Protein AF-A0A673FKN4-F1 (afdb_monomer_lite)

InterPro domains:
  IPR002159 CD36 family [PF01130] (8-141)
  IPR002159 CD36 family [PR01609] (1-2)
  IPR002159 CD36 family [PR01609] (37-61)
  IPR002159 CD36 family [PR01609] (84-105)
  IPR002159 CD36 family [PTHR11923] (8-135)
  IPR005428 CD36/scavenger receptor class B member 1 [PR01610] (16-38)
  IPR005428 CD36/scavenger receptor class B member 1 [PR01610] (61-79)
  IPR005428 CD36/scavenger receptor class B member 1 [PR01610] (113-127)

Secondary structure (DSSP, 8-state):
--SS--EEEE--GGGG--TTT-GGGGGG---TTTTTTTT--S-EE-HHHHSS-EEEESGGGTT--HHHHHTSTT----HHHH--EEEE-TTT--EEEEEEEEEEEEEE---TT-TTTTT--S-EEEEEEEEEEEEE--HHHHHTT--TT--PPPSSPPEEEEE-S-SS----

Foldseek 3Di:
DVPADWDKDWDDLCPFAFCVVPVVCVVQCPDCQQCVNRHWTFWGFCCVVPVARKIKGFALSQSTDVLLNVQDPQRDDDCVVGIWMFTAHVPQRDTQKIKDKMWIWGWAACDPVDVVRVPHHGIHIGTAKMKIWIDGAPCVVVVVVDDPDDDDDGPDGTDIDIGGSDPDDDDD

Structure (mmCIF, N/CA/C/O backbone):
data_AF-A0A673FKN4-F1
#
_entry.id   AF-A0A673FKN4-F1
#
loop_
_atom_site.group_PDB
_atom_site.id
_atom_site.type_symbol
_atom_site.label_atom_id
_atom_site.label_alt_id
_atom_site.label_comp_id
_atom_site.label_asym_id
_atom_site.label_entity_id
_atom_site.label_seq_id
_atom_site.pdbx_PDB_ins_code
_atom_site.Cartn_x
_atom_site.Cartn_y
_atom_site.Cartn_z
_atom_site.occupancy
_atom_site.B_iso_or_equiv
_atom_site.auth_seq_id
_atom_site.auth_comp_id
_atom_site.auth_asym_id
_atom_site.auth_atom_id
_atom_site.pdbx_PDB_model_num
ATOM 1 N N . CYS A 1 1 ? 13.053 10.231 -19.136 1.00 48.84 1 CYS A N 1
ATOM 2 C CA . CYS A 1 1 ? 13.210 9.291 -20.262 1.00 48.84 1 CYS A CA 1
ATOM 3 C C . CYS A 1 1 ? 13.260 10.015 -21.609 1.00 48.84 1 CYS A C 1
ATOM 5 O O . CYS A 1 1 ? 12.544 9.628 -22.514 1.00 48.84 1 CYS A O 1
ATOM 7 N N . ASN A 1 2 ? 14.111 11.034 -21.780 1.00 45.84 2 ASN A N 1
ATOM 8 C CA . ASN A 1 2 ? 14.198 11.746 -23.071 1.00 45.84 2 ASN A CA 1
ATOM 9 C C . ASN A 1 2 ? 15.403 11.301 -23.917 1.00 45.84 2 ASN A C 1
ATOM 11 O O . ASN A 1 2 ? 15.677 11.895 -24.950 1.00 45.84 2 ASN A O 1
ATOM 15 N N . THR A 1 3 ? 16.134 10.269 -23.480 1.00 53.03 3 THR A N 1
ATOM 16 C CA . THR A 1 3 ? 17.386 9.833 -24.128 1.00 53.03 3 THR A CA 1
ATOM 17 C C . THR A 1 3 ? 17.446 8.319 -24.386 1.00 53.03 3 THR A C 1
ATOM 19 O O . THR A 1 3 ? 18.269 7.890 -25.183 1.00 53.03 3 THR A O 1
ATOM 22 N N . TYR A 1 4 ? 16.566 7.507 -23.776 1.00 56.41 4 TYR A N 1
ATOM 23 C CA . TYR A 1 4 ? 16.514 6.043 -23.943 1.00 56.41 4 TYR A CA 1
ATOM 24 C C . TYR A 1 4 ? 15.060 5.546 -23.914 1.00 56.41 4 TYR A C 1
ATOM 26 O O . TYR A 1 4 ? 14.260 6.057 -23.125 1.00 56.41 4 TYR A O 1
ATOM 34 N N . MET A 1 5 ? 14.731 4.567 -24.763 1.00 67.62 5 MET A N 1
ATOM 35 C CA . MET A 1 5 ? 13.417 3.915 -24.824 1.00 67.62 5 MET A CA 1
ATOM 36 C C . MET A 1 5 ? 13.254 2.995 -23.606 1.00 67.62 5 MET A C 1
ATOM 38 O O . MET A 1 5 ? 14.069 2.101 -23.404 1.00 67.62 5 MET A O 1
ATOM 42 N N . CYS A 1 6 ? 12.260 3.270 -22.759 1.00 75.81 6 CYS A N 1
ATOM 43 C CA . CYS A 1 6 ? 11.984 2.528 -21.524 1.00 75.81 6 CYS A CA 1
ATOM 44 C C . CYS A 1 6 ? 10.473 2.354 -21.375 1.00 75.81 6 CYS A C 1
ATOM 46 O O . CYS A 1 6 ? 9.733 3.295 -21.682 1.00 75.81 6 CYS A O 1
ATOM 48 N N . ASP A 1 7 ? 10.045 1.221 -20.828 1.00 88.94 7 ASP A N 1
ATOM 49 C CA . ASP A 1 7 ? 8.646 0.960 -20.501 1.00 88.94 7 ASP A CA 1
ATOM 50 C C . ASP A 1 7 ? 8.367 1.371 -19.055 1.00 88.94 7 ASP A C 1
ATOM 52 O O . ASP A 1 7 ? 9.087 0.990 -18.128 1.00 88.94 7 ASP A O 1
ATOM 56 N N . LYS A 1 8 ? 7.327 2.187 -18.858 1.00 91.62 8 LYS A N 1
ATOM 57 C CA . LYS A 1 8 ? 6.918 2.667 -17.537 1.00 91.62 8 LYS A CA 1
ATOM 58 C C . LYS A 1 8 ? 5.764 1.829 -17.008 1.00 91.62 8 LYS A C 1
ATOM 60 O O . LYS A 1 8 ? 4.659 1.872 -17.544 1.00 91.62 8 LYS A O 1
ATOM 65 N N . TYR A 1 9 ? 6.010 1.133 -15.909 1.00 94.19 9 TYR A N 1
ATOM 66 C CA . TYR A 1 9 ? 5.021 0.333 -15.202 1.00 94.19 9 TYR A CA 1
ATOM 67 C C . TYR A 1 9 ? 4.568 1.051 -13.941 1.00 94.19 9 TYR A C 1
ATOM 69 O O . TYR A 1 9 ? 5.380 1.643 -13.234 1.00 94.19 9 TYR A O 1
ATOM 77 N N . HIS A 1 10 ? 3.277 0.963 -13.646 1.00 94.62 10 HIS A N 1
ATOM 78 C CA . HIS A 1 10 ? 2.685 1.442 -12.403 1.00 94.62 10 HIS A CA 1
ATOM 79 C C . HIS A 1 10 ? 2.092 0.268 -11.628 1.00 94.62 10 HIS A C 1
ATOM 81 O O . HIS A 1 10 ? 1.706 -0.741 -12.222 1.00 94.62 10 HIS A O 1
ATOM 87 N N . THR A 1 11 ? 1.989 0.399 -10.306 1.00 93.12 11 THR A N 1
ATOM 88 C CA . THR A 1 11 ? 1.235 -0.579 -9.512 1.00 93.12 11 THR A CA 1
ATOM 89 C C . THR A 1 11 ? -0.226 -0.598 -9.951 1.00 93.12 11 THR A C 1
ATOM 91 O O . THR A 1 11 ? -0.857 0.448 -10.092 1.00 93.12 11 THR A O 1
ATOM 94 N N . CYS A 1 12 ? -0.760 -1.803 -10.154 1.00 93.69 12 CYS A N 1
ATOM 95 C CA . CYS A 1 12 ? -2.159 -2.004 -10.503 1.00 93.69 12 CYS A CA 1
ATOM 96 C C . CYS A 1 12 ? -3.072 -1.552 -9.346 1.00 93.69 12 CYS A C 1
ATOM 98 O O . CYS A 1 12 ? -2.828 -1.969 -8.211 1.00 93.69 12 CYS A O 1
ATOM 100 N N . PRO A 1 13 ? -4.145 -0.778 -9.600 1.00 92.12 13 PRO A N 1
ATOM 101 C CA . PRO A 1 13 ? -5.115 -0.411 -8.563 1.00 92.12 13 PRO A CA 1
ATOM 102 C C . PRO A 1 13 ? -5.740 -1.626 -7.857 1.00 92.12 13 PRO A C 1
ATOM 104 O O . PRO A 1 13 ? -6.025 -1.566 -6.666 1.00 92.12 13 PRO A O 1
ATOM 107 N N . LEU A 1 14 ? -5.868 -2.761 -8.558 1.00 95.38 14 LEU A N 1
ATOM 108 C CA . LEU A 1 14 ? -6.424 -4.006 -8.010 1.00 95.38 14 LEU A CA 1
ATOM 109 C C . LEU A 1 14 ? -5.492 -4.729 -7.026 1.00 95.38 14 LEU A C 1
ATOM 111 O O . LEU A 1 14 ? -5.927 -5.647 -6.330 1.00 95.38 14 LEU A O 1
ATOM 115 N N . ALA A 1 15 ? -4.219 -4.328 -6.941 1.00 95.69 15 ALA A N 1
ATOM 116 C CA . ALA A 1 15 ? -3.237 -4.985 -6.080 1.00 95.69 15 ALA A CA 1
ATOM 117 C C . ALA A 1 15 ? -3.598 -4.899 -4.588 1.00 95.69 15 ALA A C 1
ATOM 119 O O . ALA A 1 15 ? -3.249 -5.795 -3.831 1.00 95.69 15 ALA A O 1
ATOM 120 N N . LEU A 1 16 ? -4.299 -3.837 -4.177 1.00 95.56 16 LEU A N 1
ATOM 121 C CA . LEU A 1 16 ? -4.788 -3.642 -2.807 1.00 95.56 16 LEU A CA 1
ATOM 122 C C . LEU A 1 16 ? -6.321 -3.545 -2.749 1.00 95.56 16 LEU A C 1
ATOM 124 O O . LEU A 1 16 ? -6.866 -3.081 -1.752 1.00 95.56 16 LEU A O 1
ATOM 128 N N . ALA A 1 17 ? -7.023 -3.929 -3.818 1.00 96.75 17 ALA A N 1
ATOM 129 C CA . ALA A 1 17 ? -8.480 -3.898 -3.843 1.00 96.75 17 ALA A CA 1
ATOM 130 C C . ALA A 1 17 ? -9.078 -4.907 -2.851 1.00 96.75 17 ALA A C 1
ATOM 132 O O . ALA A 1 17 ? -8.437 -5.898 -2.489 1.00 96.75 17 ALA A O 1
ATOM 133 N N . SER A 1 18 ? -10.312 -4.664 -2.416 1.00 96.31 18 SER A N 1
ATOM 134 C CA . SER A 1 18 ? -11.017 -5.599 -1.540 1.00 96.31 18 SER A CA 1
ATOM 135 C C . SER A 1 18 ? -11.314 -6.918 -2.274 1.00 96.31 18 SER A C 1
ATOM 137 O O . SER A 1 18 ? -11.427 -6.922 -3.503 1.00 96.31 18 SER A O 1
ATOM 139 N N . PRO A 1 19 ? -11.503 -8.039 -1.558 1.00 96.12 19 PRO A N 1
ATOM 140 C CA . PRO A 1 19 ? -11.936 -9.308 -2.152 1.00 96.12 19 PRO A CA 1
ATOM 141 C C . PRO A 1 19 ? -13.230 -9.242 -2.975 1.00 96.12 19 PRO A C 1
ATOM 143 O O . PRO A 1 19 ? -13.452 -10.082 -3.843 1.00 96.12 19 PRO A O 1
ATOM 146 N N . VAL A 1 20 ? -14.083 -8.243 -2.727 1.00 95.06 20 VAL A N 1
ATOM 147 C CA . VAL A 1 20 ? -15.300 -8.006 -3.520 1.00 95.06 20 VAL A CA 1
ATOM 148 C C . VAL A 1 20 ? -14.960 -7.537 -4.936 1.00 95.06 20 VAL A C 1
ATOM 150 O O . VAL A 1 20 ? -15.611 -7.945 -5.895 1.00 95.06 20 VAL A O 1
ATOM 153 N N . GLU A 1 21 ? -13.944 -6.687 -5.072 1.00 95.50 21 GLU A N 1
ATOM 154 C CA . GLU A 1 21 ? -13.489 -6.149 -6.358 1.00 95.50 21 GLU A CA 1
ATOM 155 C C . GLU A 1 21 ? -12.463 -7.064 -7.036 1.00 95.50 21 GLU A C 1
ATOM 157 O O . GLU A 1 21 ? -12.472 -7.215 -8.257 1.00 95.50 21 GLU A O 1
ATOM 162 N N . ASN A 1 22 ? -11.587 -7.688 -6.246 1.00 96.94 22 ASN A N 1
ATOM 163 C CA . ASN A 1 22 ? -10.575 -8.629 -6.702 1.00 96.94 22 ASN A CA 1
ATOM 164 C C . ASN A 1 22 ? -10.582 -9.899 -5.825 1.00 96.94 22 ASN A C 1
ATOM 166 O O . ASN A 1 22 ? -9.908 -9.920 -4.791 1.00 96.94 22 ASN A O 1
ATOM 170 N N . PRO A 1 23 ? -11.294 -10.970 -6.231 1.00 96.88 23 PRO A N 1
ATOM 171 C CA . PRO A 1 23 ? -11.416 -12.208 -5.454 1.00 96.88 23 PRO A CA 1
ATOM 172 C C . PRO A 1 23 ? -10.086 -12.878 -5.086 1.00 96.88 23 PRO A C 1
ATOM 174 O O . PRO A 1 23 ? -10.006 -13.549 -4.055 1.00 96.88 23 PRO A O 1
ATOM 177 N N . ASP A 1 24 ? -9.026 -12.659 -5.871 1.00 96.94 24 ASP A N 1
ATOM 178 C CA . ASP A 1 24 ? -7.691 -13.198 -5.584 1.00 96.94 24 ASP A CA 1
ATOM 179 C C . ASP A 1 24 ? -7.113 -12.645 -4.269 1.00 96.94 24 ASP A C 1
ATOM 181 O O . ASP A 1 24 ? -6.274 -13.286 -3.634 1.00 96.94 24 ASP A O 1
ATOM 185 N N . ASN A 1 25 ? -7.607 -11.492 -3.803 1.00 96.31 25 ASN A N 1
ATOM 186 C CA . ASN A 1 25 ? -7.164 -10.865 -2.561 1.00 96.31 25 ASN A CA 1
ATOM 187 C C . ASN A 1 25 ? -7.824 -11.445 -1.299 1.00 96.31 25 ASN A C 1
ATOM 189 O O . ASN A 1 25 ? -7.533 -10.977 -0.197 1.00 96.31 25 ASN A O 1
ATOM 193 N N . GLN A 1 26 ? -8.680 -12.470 -1.409 1.00 94.75 26 GLN A N 1
ATOM 194 C CA . GLN A 1 26 ? -9.377 -13.074 -0.263 1.00 94.75 26 GLN A CA 1
ATOM 195 C C . GLN A 1 26 ? -8.423 -13.498 0.864 1.00 94.75 26 GLN A C 1
ATOM 197 O O . GLN A 1 26 ? -8.751 -13.361 2.041 1.00 94.75 26 GLN A O 1
ATOM 202 N N . CYS A 1 27 ? -7.231 -13.986 0.517 1.00 92.69 27 CYS A N 1
ATOM 203 C CA . CYS A 1 27 ? -6.227 -14.434 1.481 1.00 92.69 27 CYS A CA 1
ATOM 204 C C . CYS A 1 27 ? -5.549 -13.291 2.258 1.00 92.69 27 CYS A C 1
ATOM 206 O O . CYS A 1 27 ? -4.951 -13.550 3.301 1.00 92.69 27 CYS A O 1
ATOM 208 N N . TYR A 1 28 ? -5.652 -12.046 1.783 1.00 92.25 28 TYR A N 1
ATOM 209 C CA . TYR A 1 28 ? -5.113 -10.864 2.460 1.00 92.25 28 TYR A CA 1
ATOM 210 C C . TYR A 1 28 ? -6.108 -10.228 3.439 1.00 92.25 28 TYR A C 1
ATOM 212 O O . TYR A 1 28 ? -5.718 -9.353 4.211 1.00 92.25 28 TYR A O 1
ATOM 220 N N . CYS A 1 29 ? -7.370 -10.673 3.455 1.00 92.00 29 CYS A N 1
ATOM 221 C CA . CYS A 1 29 ? -8.320 -10.263 4.482 1.00 92.00 29 CYS A CA 1
ATOM 222 C C . CYS A 1 29 ? -8.128 -11.088 5.761 1.00 92.00 29 CYS A C 1
ATOM 224 O O . CYS A 1 29 ? -8.679 -12.178 5.915 1.00 92.00 29 CYS A O 1
ATOM 226 N N . THR A 1 30 ? -7.332 -10.558 6.682 1.00 89.94 30 THR A N 1
ATOM 227 C CA . THR A 1 30 ? -6.990 -11.196 7.962 1.00 89.94 30 THR A CA 1
ATOM 228 C C . THR A 1 30 ? -7.956 -10.840 9.090 1.00 89.94 30 THR A C 1
ATOM 230 O O . THR A 1 30 ? -8.200 -11.668 9.964 1.00 89.94 30 THR A O 1
ATOM 233 N N . ASP A 1 31 ? -8.522 -9.631 9.062 1.00 86.44 31 ASP A N 1
ATOM 234 C CA . ASP A 1 31 ? -9.444 -9.123 10.077 1.00 86.44 31 ASP A CA 1
ATOM 235 C C . ASP A 1 31 ? -10.727 -8.571 9.421 1.00 86.44 31 ASP A C 1
ATOM 237 O O . ASP A 1 31 ? -10.758 -7.434 8.924 1.00 86.44 31 ASP A O 1
ATOM 241 N N . PRO A 1 32 ? -11.809 -9.370 9.405 1.00 84.31 32 PRO A N 1
ATOM 242 C CA . PRO A 1 32 ? -13.104 -8.950 8.883 1.00 84.31 32 PRO A CA 1
ATOM 243 C C . PRO A 1 32 ? -13.772 -7.852 9.717 1.00 84.31 32 PRO A C 1
ATOM 245 O O . PRO A 1 32 ? -14.619 -7.140 9.193 1.00 84.31 32 PRO A O 1
ATOM 248 N N . VAL A 1 33 ? -13.439 -7.683 10.997 1.00 82.69 33 VAL A N 1
ATOM 249 C CA . VAL A 1 33 ? -14.030 -6.612 11.815 1.00 82.69 33 VAL A CA 1
ATOM 250 C C . VAL A 1 33 ? -13.443 -5.272 11.385 1.00 82.69 33 VAL A C 1
ATOM 252 O O . VAL A 1 33 ? -14.186 -4.328 11.115 1.00 82.69 33 VAL A O 1
ATOM 255 N N . LEU A 1 34 ? -12.120 -5.220 11.228 1.00 80.50 34 LEU A N 1
ATOM 256 C CA . LEU A 1 34 ? -11.399 -4.043 10.751 1.00 80.50 34 LEU A CA 1
ATOM 257 C C . LEU A 1 34 ? -11.834 -3.624 9.343 1.00 80.50 34 LEU A C 1
ATOM 259 O O . LEU A 1 34 ? -12.111 -2.457 9.083 1.00 80.50 34 LEU A O 1
ATOM 263 N N . THR A 1 35 ? -11.871 -4.585 8.424 1.00 85.50 35 THR A N 1
ATOM 264 C CA . THR A 1 35 ? -12.087 -4.332 6.990 1.00 85.50 35 THR A CA 1
ATOM 265 C C . THR A 1 35 ? -13.561 -4.383 6.586 1.00 85.50 35 THR A C 1
ATOM 267 O O . THR A 1 35 ? -13.873 -4.547 5.407 1.00 85.50 35 THR A O 1
ATOM 270 N N . ARG A 1 36 ? -14.484 -4.276 7.554 1.00 88.19 36 ARG A N 1
ATOM 271 C CA . ARG A 1 36 ? -15.944 -4.291 7.340 1.00 88.19 36 ARG A CA 1
ATOM 272 C C . ARG A 1 36 ? -16.399 -5.476 6.492 1.00 88.19 36 ARG A C 1
ATOM 274 O O . ARG A 1 36 ? -17.014 -5.326 5.440 1.00 88.19 36 ARG A O 1
ATOM 281 N N . ASN A 1 37 ? -16.075 -6.665 6.971 1.00 91.69 37 ASN A N 1
ATOM 282 C CA . ASN A 1 37 ? -16.283 -7.943 6.312 1.00 91.69 37 ASN A CA 1
ATOM 283 C C . ASN A 1 37 ? -15.538 -8.039 4.970 1.00 91.69 37 ASN A C 1
ATOM 285 O O . ASN A 1 37 ? -16.117 -8.447 3.966 1.00 91.69 37 ASN A O 1
ATOM 289 N N . CYS A 1 38 ? -14.260 -7.640 4.958 1.00 91.88 38 CYS A N 1
ATOM 290 C CA . CYS A 1 38 ? -13.401 -7.662 3.773 1.00 91.88 38 CYS A CA 1
ATOM 291 C C . CYS A 1 38 ? -13.918 -6.793 2.613 1.00 91.88 38 CYS A C 1
ATOM 293 O O . CYS A 1 38 ? -13.769 -7.155 1.448 1.00 91.88 38 CYS A O 1
ATOM 295 N N . THR A 1 39 ? -14.550 -5.658 2.912 1.00 94.12 39 THR A N 1
ATOM 296 C CA . THR A 1 39 ? -15.056 -4.721 1.895 1.00 94.12 39 THR A CA 1
ATOM 297 C C . THR A 1 39 ? -14.189 -3.473 1.752 1.00 94.12 39 THR A C 1
ATOM 299 O O . THR A 1 39 ? -14.157 -2.887 0.672 1.00 94.12 39 THR A O 1
ATOM 302 N N . THR A 1 40 ? -13.433 -3.098 2.788 1.00 93.81 40 THR A N 1
ATOM 303 C CA . THR A 1 40 ? -12.475 -1.985 2.734 1.00 93.81 40 THR A CA 1
ATOM 304 C C . THR A 1 40 ? -11.261 -2.346 1.865 1.00 93.81 40 THR A C 1
ATOM 306 O O . THR A 1 40 ? -10.553 -3.317 2.132 1.00 93.81 40 THR A O 1
ATOM 309 N N . ALA A 1 41 ? -11.005 -1.541 0.837 1.00 95.56 41 ALA A N 1
ATOM 310 C CA . ALA A 1 41 ? -9.878 -1.615 -0.087 1.00 95.56 41 ALA A CA 1
ATOM 311 C C . ALA A 1 41 ? -8.757 -0.628 0.288 1.00 95.56 41 ALA A C 1
ATOM 313 O O . ALA A 1 41 ? -8.973 0.366 0.986 1.00 95.56 41 ALA A O 1
ATOM 314 N N . GLY A 1 42 ? -7.556 -0.872 -0.235 1.00 95.25 42 GLY A N 1
ATOM 315 C CA . GLY A 1 42 ? -6.378 -0.008 -0.110 1.00 95.25 42 GLY A CA 1
ATOM 316 C C . GLY A 1 42 ? -5.512 -0.273 1.118 1.00 95.25 42 GLY A C 1
ATOM 317 O O . GLY A 1 42 ? -4.593 0.506 1.379 1.00 95.25 42 GLY A O 1
ATOM 318 N N . LEU A 1 43 ? -5.782 -1.352 1.855 1.00 94.88 43 LEU A N 1
ATOM 319 C CA . LEU A 1 43 ? -5.035 -1.754 3.042 1.00 94.88 43 LEU A CA 1
ATOM 320 C C . LEU A 1 43 ? -4.451 -3.153 2.881 1.00 94.88 43 LEU A C 1
ATOM 322 O O . LEU A 1 43 ? -5.086 -4.049 2.334 1.00 94.88 43 LEU A O 1
ATOM 326 N N . LEU A 1 44 ? -3.256 -3.337 3.427 1.00 94.44 44 LEU A N 1
ATOM 327 C CA . LEU A 1 44 ? -2.633 -4.638 3.619 1.00 94.44 44 LEU A CA 1
ATOM 328 C C . LEU A 1 44 ? -2.221 -4.780 5.082 1.00 94.44 44 LEU A C 1
ATOM 330 O O . LEU A 1 44 ? -1.420 -3.987 5.581 1.00 94.44 44 LEU A O 1
ATOM 334 N N . ASP A 1 45 ? -2.746 -5.796 5.757 1.00 92.50 45 ASP A N 1
ATOM 335 C CA . ASP A 1 45 ? -2.421 -6.067 7.153 1.00 92.50 45 ASP A CA 1
ATOM 336 C C . ASP A 1 45 ? -1.088 -6.817 7.293 1.00 92.50 45 ASP A C 1
ATOM 338 O O . ASP A 1 45 ? -0.901 -7.905 6.748 1.00 92.50 45 ASP A O 1
ATOM 342 N N . LEU A 1 46 ? -0.149 -6.230 8.042 1.00 91.19 46 LEU A N 1
ATOM 343 C CA . LEU A 1 46 ? 1.150 -6.828 8.359 1.00 91.19 46 LEU A CA 1
ATOM 344 C C . LEU A 1 46 ? 1.257 -7.300 9.812 1.00 91.19 46 LEU A C 1
ATOM 346 O O . LEU A 1 46 ? 2.363 -7.617 10.268 1.00 91.19 46 LEU A O 1
ATOM 350 N N . THR A 1 47 ? 0.146 -7.385 10.542 1.00 87.75 47 T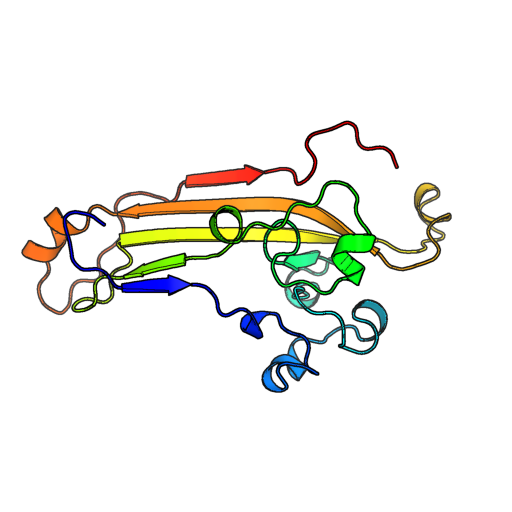HR A N 1
ATOM 351 C CA . THR A 1 47 ? 0.129 -7.824 11.943 1.00 87.75 47 THR A CA 1
ATOM 352 C C . THR A 1 47 ? 0.786 -9.189 12.107 1.00 87.75 47 THR A C 1
ATOM 354 O O . THR A 1 47 ? 1.647 -9.350 12.970 1.00 87.75 47 THR A O 1
ATOM 357 N N . ALA A 1 48 ? 0.498 -10.142 11.217 1.00 86.88 48 ALA A N 1
ATOM 358 C CA . ALA A 1 48 ? 1.128 -11.464 11.239 1.00 86.88 48 ALA A CA 1
ATOM 359 C C . ALA A 1 48 ? 2.658 -11.413 11.036 1.00 86.88 48 ALA A C 1
ATOM 361 O O . ALA A 1 48 ? 3.388 -12.233 11.588 1.00 86.88 48 ALA A O 1
ATOM 362 N N . CYS A 1 49 ? 3.163 -10.437 10.274 1.00 87.50 49 CYS A N 1
ATOM 363 C CA . CYS A 1 49 ? 4.593 -10.276 10.001 1.00 87.50 49 CYS A CA 1
ATOM 364 C C . CYS A 1 49 ? 5.346 -9.542 11.120 1.00 87.50 49 CYS A C 1
ATOM 366 O O . CYS A 1 49 ? 6.552 -9.741 11.278 1.00 87.50 49 CYS A O 1
ATOM 368 N N . LYS A 1 50 ? 4.680 -8.620 11.826 1.00 85.81 50 LYS A N 1
ATOM 369 C CA . LYS A 1 50 ? 5.316 -7.683 12.771 1.00 85.81 50 LYS A CA 1
ATOM 370 C C . LYS A 1 50 ? 4.921 -7.887 14.232 1.00 85.81 50 LYS A C 1
ATOM 372 O O . LYS A 1 50 ? 5.605 -7.343 15.092 1.00 85.81 50 LYS A O 1
ATOM 377 N N . GLY A 1 51 ? 3.856 -8.635 14.514 1.00 83.94 51 GLY A N 1
ATOM 378 C CA . GLY A 1 51 ? 3.296 -8.809 15.860 1.00 83.94 51 GLY A CA 1
ATOM 379 C C . GLY A 1 51 ? 2.584 -7.568 16.417 1.00 83.94 51 GLY A C 1
ATOM 380 O O . GLY A 1 51 ? 2.168 -7.574 17.570 1.00 83.94 51 GLY A O 1
ATOM 381 N N . THR A 1 52 ? 2.437 -6.517 15.607 1.00 84.75 52 THR A N 1
ATOM 382 C CA . THR A 1 52 ? 1.874 -5.207 15.973 1.00 84.75 52 THR A CA 1
ATOM 383 C C . THR A 1 52 ? 0.875 -4.796 14.890 1.00 84.75 52 THR A C 1
ATOM 385 O O . THR A 1 52 ? 1.173 -5.068 13.724 1.00 84.75 52 THR A O 1
ATOM 388 N N . PRO A 1 53 ? -0.254 -4.130 15.222 1.00 85.69 53 PRO A N 1
ATOM 389 C CA . PRO A 1 53 ? -1.324 -3.794 14.275 1.00 85.69 53 PRO A CA 1
ATOM 390 C C . PRO A 1 53 ? -0.932 -2.686 13.284 1.00 85.69 53 PRO A C 1
ATOM 392 O O . PRO A 1 53 ? -1.385 -1.541 13.365 1.00 85.69 53 PRO A O 1
ATOM 395 N N . VAL A 1 54 ? -0.036 -3.034 12.363 1.00 90.44 54 VAL A N 1
ATOM 396 C CA . VAL A 1 54 ? 0.523 -2.162 11.331 1.00 90.44 54 VAL A CA 1
ATOM 397 C C . VAL A 1 54 ? -0.098 -2.521 9.991 1.00 90.44 54 VAL A C 1
ATOM 399 O O . VAL A 1 54 ? -0.003 -3.661 9.538 1.00 90.44 54 VAL A O 1
ATOM 402 N N . LEU A 1 55 ? -0.673 -1.519 9.334 1.00 93.50 55 LEU A N 1
ATOM 403 C CA . LEU A 1 55 ? -1.339 -1.652 8.044 1.00 93.50 55 LEU A CA 1
ATOM 404 C C . LEU A 1 55 ? -0.580 -0.834 6.997 1.00 93.50 55 LEU A C 1
ATOM 406 O O . LEU A 1 55 ? -0.266 0.337 7.225 1.00 93.50 55 LEU A O 1
ATOM 410 N N . LEU A 1 56 ? -0.306 -1.415 5.834 1.00 95.50 56 LEU A N 1
ATOM 411 C CA . LEU A 1 56 ? 0.257 -0.691 4.697 1.00 95.50 56 LEU A CA 1
ATOM 412 C C . LEU A 1 56 ? -0.833 -0.183 3.762 1.00 95.50 56 LEU A C 1
ATOM 414 O O . LEU A 1 56 ? -1.838 -0.851 3.549 1.00 95.50 56 LEU A O 1
ATOM 418 N N . SER A 1 57 ? -0.588 0.972 3.154 1.00 96.75 57 SER A N 1
ATOM 419 C CA . SER A 1 57 ? -1.381 1.504 2.044 1.00 96.75 57 SER A CA 1
ATOM 420 C C . SER A 1 57 ? -0.491 2.263 1.063 1.00 96.75 57 SER A C 1
ATOM 422 O O . SER A 1 57 ? 0.712 2.434 1.289 1.00 96.75 57 SER A O 1
ATOM 424 N N . LEU A 1 58 ? -1.074 2.770 -0.021 1.00 97.50 58 LEU A N 1
ATOM 425 C CA . LEU A 1 58 ? -0.448 3.860 -0.768 1.00 97.50 58 LEU A CA 1
ATOM 426 C C . LEU A 1 58 ? -0.619 5.194 -0.011 1.00 97.50 58 LEU A C 1
ATOM 428 O O . LEU A 1 58 ? -1.544 5.316 0.806 1.00 97.50 58 LEU A O 1
ATOM 432 N N . PRO A 1 59 ? 0.261 6.190 -0.242 1.00 97.31 59 PRO A N 1
ATOM 433 C CA . PRO A 1 59 ? 0.160 7.491 0.409 1.00 97.31 59 PRO A CA 1
ATOM 434 C C . PRO A 1 59 ? -1.194 8.161 0.193 1.00 97.31 59 PRO A C 1
ATOM 436 O O . PRO A 1 59 ? -1.793 8.074 -0.883 1.00 97.31 59 PRO A O 1
ATOM 439 N N . HIS A 1 60 ? -1.680 8.803 1.253 1.00 95.94 60 HIS A N 1
ATOM 440 C CA . HIS A 1 60 ? -3.003 9.419 1.339 1.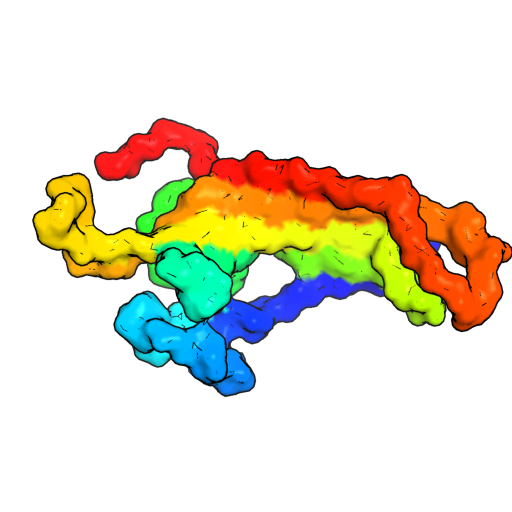00 95.94 60 HIS A CA 1
ATOM 441 C C . HIS A 1 60 ? -4.154 8.470 0.961 1.00 95.94 60 HIS A C 1
ATOM 443 O O . HIS A 1 60 ? -5.194 8.910 0.474 1.00 95.94 60 HIS A O 1
ATOM 449 N N . PHE A 1 61 ? -3.954 7.165 1.176 1.00 96.56 61 PHE A N 1
ATOM 450 C CA . PHE A 1 61 ? -4.878 6.105 0.773 1.00 96.56 61 PHE A CA 1
ATOM 451 C C . PHE A 1 61 ? -5.267 6.196 -0.711 1.00 96.56 61 PHE A C 1
ATOM 453 O O . PHE A 1 61 ? -6.443 6.101 -1.061 1.00 96.56 61 PHE A O 1
ATOM 460 N N . LEU A 1 62 ? -4.294 6.407 -1.607 1.00 96.94 62 LEU A N 1
ATOM 461 C CA . LEU A 1 62 ? -4.534 6.312 -3.050 1.00 96.94 62 LEU A CA 1
ATOM 462 C C . LEU A 1 62 ? -5.133 4.928 -3.385 1.00 96.94 62 LEU A C 1
ATOM 464 O O . LEU A 1 62 ? -4.552 3.907 -3.025 1.00 96.94 62 LEU A O 1
ATOM 468 N N . TYR A 1 63 ? -6.292 4.919 -4.057 1.00 96.19 63 TYR A N 1
ATOM 469 C CA . TYR A 1 63 ? -7.142 3.740 -4.331 1.00 96.19 63 TYR A CA 1
ATOM 470 C C . TYR A 1 63 ? -7.800 3.073 -3.113 1.00 96.19 63 TYR A C 1
ATOM 472 O O . TYR A 1 63 ? -8.388 2.004 -3.248 1.00 96.19 63 TYR A O 1
ATOM 480 N N . GLY A 1 64 ? -7.718 3.683 -1.931 1.00 95.12 64 GLY A N 1
ATOM 481 C CA . GLY A 1 64 ? -8.425 3.200 -0.751 1.00 95.12 64 GLY A CA 1
ATOM 482 C C . GLY A 1 64 ? -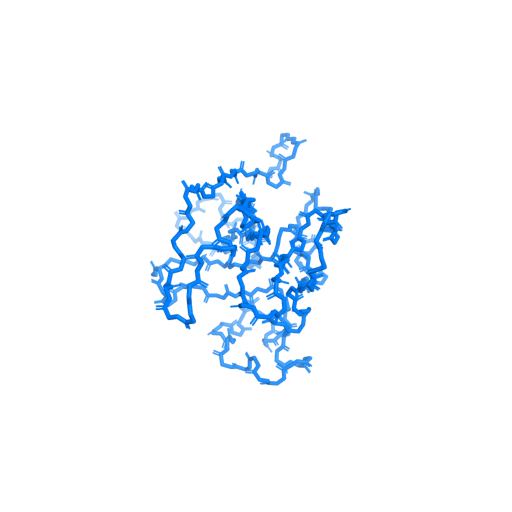9.930 3.432 -0.822 1.00 95.12 64 GLY A C 1
ATOM 483 O O . GLY A 1 64 ? -10.410 4.283 -1.573 1.00 95.12 64 GLY A O 1
ATOM 484 N N . SER A 1 65 ? -10.675 2.680 -0.017 1.00 94.88 65 SER A N 1
ATOM 485 C CA . SER A 1 65 ? -12.113 2.895 0.133 1.00 94.88 65 SER A CA 1
ATOM 486 C C . SER A 1 65 ? -12.421 4.226 0.826 1.00 94.88 65 SER A C 1
ATOM 488 O O . SER A 1 65 ? -11.647 4.741 1.632 1.00 94.88 65 SER A O 1
ATOM 490 N N . ASN A 1 66 ? -13.594 4.777 0.512 1.00 92.38 66 ASN A N 1
ATOM 491 C CA . ASN A 1 66 ? -14.028 6.102 0.957 1.00 92.38 66 ASN A CA 1
ATOM 492 C C . ASN A 1 66 ? -14.102 6.249 2.492 1.00 92.38 66 ASN A C 1
ATOM 494 O O . ASN A 1 66 ? -13.962 7.344 3.028 1.00 92.38 66 ASN A O 1
ATOM 498 N N . ASP A 1 67 ? -14.290 5.152 3.221 1.00 89.31 67 ASP A N 1
ATOM 499 C CA . ASP A 1 67 ? -14.258 5.132 4.681 1.00 89.31 67 ASP A CA 1
ATOM 500 C C . ASP A 1 67 ? -12.886 5.463 5.275 1.00 89.31 67 ASP A C 1
ATOM 502 O O . ASP A 1 67 ? -12.825 6.057 6.351 1.00 89.31 67 ASP A O 1
ATOM 506 N N . LEU A 1 68 ? -11.800 5.172 4.556 1.00 91.25 68 LEU A N 1
ATOM 507 C CA . LEU A 1 68 ? -10.449 5.582 4.947 1.00 91.25 68 LEU A CA 1
ATOM 508 C C . LEU A 1 68 ? -10.242 7.086 4.759 1.00 91.25 68 LEU A C 1
ATOM 510 O O . LEU A 1 68 ? -9.589 7.729 5.578 1.00 91.25 68 LEU A O 1
ATOM 514 N N . HIS A 1 69 ? -10.828 7.667 3.707 1.00 90.81 69 HIS A N 1
ATOM 515 C CA . HIS A 1 69 ? -10.744 9.108 3.447 1.00 90.81 69 HIS A CA 1
ATOM 516 C C . HIS A 1 69 ? -11.599 9.927 4.411 1.00 90.81 69 HIS A C 1
ATOM 518 O O . HIS A 1 69 ? -11.211 11.026 4.792 1.00 90.81 69 HIS A O 1
ATOM 524 N N . GLN A 1 70 ? -12.748 9.396 4.829 1.00 87.75 70 GLN A N 1
ATOM 525 C CA . GLN A 1 70 ? -13.645 10.072 5.770 1.00 87.75 70 GLN A CA 1
ATOM 526 C C . GLN A 1 70 ? -13.124 10.072 7.211 1.00 87.75 70 GLN A C 1
ATOM 528 O O . GLN A 1 70 ? -13.484 10.958 7.984 1.00 87.75 70 GLN A O 1
ATOM 533 N N . GLY A 1 71 ? -12.278 9.105 7.578 1.00 79.38 71 GLY A N 1
ATOM 534 C CA . GLY A 1 71 ? -11.738 8.989 8.934 1.00 79.38 71 GLY A CA 1
ATOM 535 C C . GLY A 1 71 ? -10.651 10.010 9.282 1.00 79.38 71 GLY A C 1
ATOM 536 O O . GLY A 1 71 ? -10.312 10.149 10.456 1.00 79.38 71 GLY A O 1
ATOM 537 N N . VAL A 1 72 ? -10.079 10.710 8.293 1.00 84.69 72 VAL A N 1
ATOM 538 C CA . VAL A 1 72 ? -8.885 11.546 8.485 1.00 84.69 72 VAL A CA 1
ATOM 539 C C . VAL A 1 72 ? -8.955 12.826 7.649 1.00 84.69 72 VAL A C 1
ATOM 541 O O . VAL A 1 72 ? -9.040 12.794 6.424 1.00 84.69 72 VAL A O 1
ATOM 544 N N . ILE A 1 73 ? -8.848 13.979 8.311 1.00 85.25 73 ILE A N 1
ATOM 545 C CA . ILE A 1 73 ? -8.819 15.293 7.655 1.00 85.25 73 ILE A CA 1
ATOM 546 C C . ILE A 1 73 ? -7.410 15.578 7.114 1.00 85.25 73 ILE A C 1
ATOM 548 O O . ILE A 1 73 ? -6.417 15.317 7.787 1.00 85.25 73 ILE A O 1
ATOM 552 N N . GLY A 1 74 ? -7.320 16.166 5.917 1.00 86.12 74 GLY A N 1
ATOM 553 C CA . GLY A 1 74 ? -6.049 16.598 5.314 1.00 86.12 74 GLY A CA 1
ATOM 554 C C . GLY A 1 74 ? -5.443 15.610 4.313 1.00 86.12 74 GLY A C 1
ATOM 555 O O . GLY A 1 74 ? -4.344 15.836 3.813 1.00 86.12 74 GLY A O 1
ATOM 556 N N . LEU A 1 75 ? -6.154 14.531 3.982 1.00 91.31 75 LEU A N 1
ATOM 557 C CA . LEU A 1 75 ? -5.741 13.611 2.928 1.00 91.31 75 LEU A CA 1
ATOM 558 C C . LEU A 1 75 ? -5.943 14.227 1.533 1.00 91.31 75 LEU A C 1
ATOM 560 O O . LEU A 1 75 ? -6.993 14.799 1.256 1.00 91.31 75 LEU A O 1
ATOM 564 N N . ASN A 1 76 ? -4.960 14.066 0.641 1.00 93.88 76 ASN A N 1
ATOM 565 C CA . ASN A 1 76 ? -5.025 14.537 -0.742 1.00 93.88 76 ASN A CA 1
ATOM 566 C C . ASN A 1 76 ? -4.415 13.492 -1.698 1.00 93.88 76 ASN A C 1
ATOM 568 O O . ASN A 1 76 ? -3.270 13.644 -2.123 1.00 93.88 76 ASN A O 1
ATOM 572 N N . PRO A 1 77 ? -5.107 12.376 -1.991 1.00 94.50 77 PRO A N 1
ATOM 573 C CA . PRO A 1 77 ? -4.582 11.343 -2.879 1.00 94.50 77 PRO A CA 1
ATOM 574 C C . PRO A 1 77 ? -4.340 11.893 -4.293 1.00 94.50 77 PRO A C 1
ATOM 576 O O . PRO A 1 77 ? -5.262 12.353 -4.960 1.00 94.50 77 PRO A O 1
ATOM 579 N N . ASN A 1 78 ? -3.099 11.798 -4.774 1.00 95.75 78 ASN A N 1
ATOM 580 C CA . ASN A 1 78 ? -2.693 12.222 -6.107 1.00 95.75 78 ASN A CA 1
ATOM 581 C C . ASN A 1 78 ? -1.936 11.083 -6.806 1.00 95.75 78 ASN A C 1
ATOM 583 O O . ASN A 1 78 ? -1.020 10.492 -6.236 1.00 95.75 78 ASN A O 1
ATOM 587 N N . PHE A 1 79 ? -2.311 10.760 -8.044 1.00 95.38 79 PHE A N 1
ATOM 588 C CA . PHE A 1 79 ? -1.705 9.647 -8.774 1.00 95.38 79 PHE A CA 1
ATOM 589 C C . PHE A 1 79 ? -0.208 9.853 -9.044 1.00 95.38 79 PHE A C 1
ATOM 591 O O . PHE A 1 79 ? 0.591 8.947 -8.805 1.00 95.38 79 PHE A O 1
ATOM 598 N N . ASP A 1 80 ? 0.203 11.030 -9.503 1.00 92.81 80 ASP A N 1
ATOM 599 C CA . ASP A 1 80 ? 1.597 11.296 -9.869 1.00 92.81 80 ASP A CA 1
ATOM 600 C C . ASP A 1 80 ? 2.520 11.323 -8.640 1.00 92.81 80 ASP A C 1
ATOM 602 O O . ASP A 1 80 ? 3.663 10.842 -8.685 1.00 92.81 80 ASP A O 1
ATOM 606 N N . GLU A 1 81 ? 2.004 11.811 -7.512 1.00 93.56 81 GLU A N 1
ATOM 607 C CA . GLU A 1 81 ? 2.747 11.935 -6.256 1.00 93.56 81 GLU A CA 1
ATOM 608 C C . GLU A 1 81 ? 2.729 10.662 -5.409 1.00 93.56 81 GLU A C 1
ATOM 610 O O . GLU A 1 81 ? 3.715 10.390 -4.728 1.00 93.56 81 GLU A O 1
ATOM 615 N N . HIS A 1 82 ? 1.661 9.860 -5.459 1.00 96.25 82 HIS A N 1
ATOM 616 C CA . HIS A 1 82 ? 1.451 8.740 -4.529 1.00 96.25 82 HIS A CA 1
ATOM 617 C C . HIS A 1 82 ? 1.424 7.359 -5.195 1.00 96.25 82 HIS A C 1
ATOM 619 O O . HIS A 1 82 ? 1.419 6.349 -4.494 1.00 96.25 82 HIS A O 1
ATOM 625 N N . SER A 1 83 ? 1.463 7.266 -6.529 1.00 96.00 83 SER A N 1
ATOM 626 C CA . SER A 1 83 ? 1.612 5.966 -7.198 1.00 96.00 83 SER A CA 1
ATOM 627 C C . SER A 1 83 ? 3.025 5.399 -7.049 1.00 96.00 83 SER A C 1
ATOM 629 O O . SER A 1 83 ? 3.995 6.112 -6.790 1.00 96.00 83 SER A O 1
ATOM 631 N N . ILE A 1 84 ? 3.148 4.092 -7.242 1.00 95.56 84 ILE A N 1
ATOM 632 C CA . ILE A 1 84 ? 4.433 3.410 -7.389 1.00 95.56 84 ILE A CA 1
ATOM 633 C C . ILE A 1 84 ? 4.684 3.223 -8.880 1.00 95.56 84 ILE A C 1
ATOM 635 O O . ILE A 1 84 ? 3.763 2.832 -9.603 1.00 95.56 84 ILE A O 1
ATOM 639 N N . PHE A 1 85 ? 5.914 3.475 -9.333 1.00 95.31 85 PHE A N 1
ATOM 640 C CA . PHE A 1 85 ? 6.296 3.218 -10.720 1.00 95.31 85 PHE A CA 1
ATOM 641 C C . PHE A 1 85 ? 7.715 2.667 -10.870 1.00 95.31 85 PHE A C 1
ATOM 643 O O . PHE A 1 85 ? 8.585 2.889 -10.022 1.00 95.31 85 PHE A O 1
ATOM 650 N N . LEU A 1 86 ? 7.934 1.987 -11.995 1.00 92.94 86 LEU A N 1
ATOM 651 C CA . LEU A 1 86 ? 9.195 1.403 -12.442 1.00 92.94 86 LEU A CA 1
ATOM 652 C C . LEU A 1 86 ? 9.395 1.751 -13.925 1.00 92.94 86 LEU A C 1
ATOM 654 O O . LEU A 1 86 ? 8.578 1.365 -14.754 1.00 92.94 86 LEU A O 1
ATOM 658 N N . ASP A 1 87 ? 10.476 2.451 -14.260 1.00 91.00 87 ASP A N 1
ATOM 659 C CA . ASP A 1 87 ? 10.941 2.612 -15.641 1.00 91.00 87 ASP A CA 1
ATOM 660 C C . ASP A 1 87 ? 11.946 1.484 -15.929 1.00 91.00 87 ASP A C 1
ATOM 662 O O . ASP A 1 87 ? 13.032 1.455 -15.334 1.00 91.00 87 ASP A O 1
ATOM 666 N N . VAL A 1 88 ? 11.590 0.563 -16.823 1.00 88.12 88 VAL A N 1
ATOM 667 C CA . VAL A 1 88 ? 12.363 -0.648 -17.138 1.00 88.12 88 VAL A CA 1
ATOM 668 C C . VAL A 1 88 ? 12.873 -0.590 -18.576 1.00 88.12 88 VAL A C 1
ATOM 670 O O . VAL A 1 88 ? 12.143 -0.222 -19.495 1.00 88.12 88 VAL A O 1
ATOM 673 N N . GLU A 1 89 ? 14.142 -0.937 -18.784 1.00 85.44 89 GLU A N 1
ATOM 674 C CA . GLU A 1 89 ? 14.703 -1.097 -20.126 1.00 85.44 89 GLU A CA 1
ATOM 675 C C . GLU A 1 89 ? 14.224 -2.436 -20.726 1.00 85.44 89 GLU A C 1
ATOM 677 O O . GLU A 1 89 ? 14.447 -3.480 -20.109 1.00 85.44 89 GLU A O 1
ATOM 682 N N . PRO A 1 90 ? 13.555 -2.435 -21.892 1.00 83.56 90 PRO A N 1
ATOM 683 C CA . PRO A 1 90 ? 12.802 -3.595 -22.376 1.00 83.56 90 PRO A CA 1
ATOM 684 C C . PRO A 1 90 ? 13.662 -4.796 -22.789 1.00 83.56 90 PRO A C 1
ATOM 686 O O . PRO A 1 90 ? 13.176 -5.925 -22.753 1.00 83.56 90 PRO A O 1
ATOM 689 N N . ILE A 1 91 ? 14.922 -4.594 -23.188 1.00 81.62 91 ILE A N 1
ATOM 690 C CA . ILE A 1 91 ? 15.784 -5.684 -23.672 1.00 81.62 91 ILE A CA 1
ATOM 691 C C . ILE A 1 91 ? 16.434 -6.431 -22.501 1.00 81.62 91 ILE A C 1
ATOM 693 O O . ILE A 1 91 ? 16.478 -7.660 -22.486 1.00 81.62 91 ILE A O 1
ATOM 697 N N . THR A 1 92 ? 16.959 -5.700 -21.523 1.00 79.94 92 THR A N 1
ATOM 698 C CA . THR A 1 92 ? 17.709 -6.246 -20.381 1.00 79.94 92 THR A CA 1
ATOM 699 C C . THR A 1 92 ? 16.862 -6.432 -19.129 1.00 79.94 92 THR A C 1
ATOM 701 O O . THR A 1 92 ? 17.274 -7.154 -18.222 1.00 79.94 92 THR A O 1
ATOM 704 N N . GLY A 1 93 ? 15.700 -5.781 -19.049 1.00 81.44 93 GLY A N 1
ATOM 705 C CA . GLY A 1 93 ? 14.841 -5.785 -17.867 1.00 81.44 93 GLY A CA 1
ATOM 706 C C . GLY A 1 93 ? 15.373 -4.930 -16.712 1.00 81.44 93 GLY A C 1
ATOM 707 O O . GLY A 1 93 ? 14.886 -5.046 -15.588 1.00 81.44 93 GLY A O 1
ATOM 708 N N . PHE A 1 94 ? 16.380 -4.080 -16.936 1.00 82.50 94 PHE A N 1
ATOM 709 C CA . PHE A 1 94 ? 16.941 -3.256 -15.866 1.00 82.50 94 PHE A CA 1
ATOM 710 C C . PHE A 1 94 ? 16.040 -2.083 -15.489 1.00 82.50 94 PHE A C 1
ATOM 712 O O . PHE A 1 94 ? 15.654 -1.272 -16.331 1.00 82.50 94 PHE A O 1
ATOM 719 N N . THR A 1 95 ? 15.799 -1.931 -14.186 1.00 84.62 95 THR A N 1
ATOM 720 C CA . THR A 1 95 ? 15.125 -0.759 -13.621 1.00 84.62 95 THR A CA 1
ATOM 721 C C . THR A 1 95 ? 16.054 0.450 -13.647 1.00 84.62 95 THR A C 1
ATOM 723 O O . THR A 1 95 ? 17.030 0.537 -12.890 1.00 84.62 95 THR A O 1
ATOM 726 N N . LEU A 1 96 ? 15.734 1.410 -14.508 1.00 85.31 96 LEU A N 1
ATOM 727 C CA . LEU A 1 96 ? 16.487 2.652 -14.646 1.00 85.31 96 LEU A CA 1
ATOM 728 C C . LEU A 1 96 ? 16.043 3.683 -13.623 1.00 85.31 96 LEU A C 1
ATOM 730 O O . LEU A 1 96 ? 16.862 4.411 -13.070 1.00 85.31 96 LEU A O 1
ATOM 734 N N . ARG A 1 97 ? 14.739 3.767 -13.372 1.00 89.06 97 ARG A N 1
ATOM 735 C CA . ARG A 1 97 ? 14.165 4.695 -12.400 1.00 89.06 97 ARG A CA 1
ATOM 736 C C . ARG A 1 97 ? 13.030 4.011 -11.679 1.00 89.06 97 ARG A C 1
ATOM 738 O O . ARG A 1 97 ? 12.285 3.249 -12.287 1.00 89.06 97 ARG A O 1
ATOM 745 N N . PHE A 1 98 ? 12.876 4.305 -10.401 1.00 92.25 98 PHE A N 1
ATOM 746 C CA . PHE A 1 98 ? 11.693 3.881 -9.674 1.00 92.25 98 PHE A CA 1
ATOM 747 C C . PHE A 1 98 ? 11.335 4.866 -8.578 1.00 92.25 98 PHE A C 1
ATOM 749 O O . PHE A 1 98 ? 12.201 5.575 -8.056 1.00 92.25 98 PHE A O 1
ATOM 756 N N . ALA A 1 99 ? 10.056 4.870 -8.227 1.00 94.81 99 ALA A N 1
ATOM 757 C CA . ALA A 1 99 ? 9.572 5.441 -6.986 1.00 94.81 99 ALA A CA 1
ATOM 758 C C . ALA A 1 99 ? 8.673 4.411 -6.310 1.00 94.81 99 ALA A C 1
ATOM 760 O O . ALA A 1 99 ? 7.636 4.028 -6.853 1.00 94.81 99 ALA A O 1
ATOM 761 N N . LYS A 1 100 ? 9.083 3.962 -5.128 1.00 95.25 100 LYS A N 1
ATOM 762 C CA . LYS A 1 100 ? 8.301 3.108 -4.244 1.00 95.25 100 LYS A CA 1
ATOM 763 C C . LYS A 1 100 ? 7.807 3.966 -3.092 1.00 95.25 100 LYS A C 1
ATOM 765 O O . LYS A 1 100 ? 8.591 4.545 -2.349 1.00 95.25 100 LYS A O 1
ATOM 770 N N . ARG A 1 101 ? 6.489 4.053 -2.969 1.00 96.44 101 ARG A N 1
ATOM 771 C CA . ARG A 1 101 ? 5.800 4.942 -2.044 1.00 96.44 101 ARG A CA 1
ATOM 772 C C . ARG A 1 101 ? 4.812 4.123 -1.240 1.00 96.44 101 ARG A C 1
ATOM 774 O O . ARG A 1 101 ? 3.882 3.562 -1.810 1.00 96.44 101 ARG A O 1
ATOM 781 N N . LEU A 1 102 ? 5.054 3.998 0.058 1.00 97.06 102 LEU A N 1
ATOM 782 C CA . LEU A 1 102 ? 4.226 3.192 0.953 1.00 97.06 102 LEU A CA 1
ATOM 783 C C . LEU A 1 102 ? 3.916 3.985 2.209 1.00 97.06 102 LEU A C 1
ATOM 785 O O . LEU A 1 102 ? 4.809 4.578 2.807 1.00 97.06 102 LEU A O 1
ATOM 789 N N . GLN A 1 103 ? 2.658 3.966 2.614 1.00 97.31 103 GLN A N 1
ATOM 790 C CA . GLN A 1 103 ? 2.187 4.573 3.843 1.00 97.31 103 GLN A CA 1
ATOM 791 C C . GLN A 1 103 ? 2.053 3.517 4.927 1.00 97.31 103 GLN A C 1
ATOM 793 O O . GLN A 1 103 ? 1.543 2.422 4.693 1.00 97.31 103 GLN A O 1
ATOM 798 N N . VAL A 1 104 ? 2.544 3.869 6.108 1.00 95.44 104 VAL A N 1
ATOM 799 C CA . VAL A 1 104 ? 2.427 3.083 7.326 1.00 95.44 104 VAL A CA 1
ATOM 800 C C . VAL A 1 104 ? 1.286 3.669 8.137 1.00 95.44 104 VAL A C 1
ATOM 802 O O . VAL A 1 104 ? 1.302 4.844 8.513 1.00 95.44 104 VAL A O 1
ATOM 805 N N . ASN A 1 105 ? 0.305 2.827 8.413 1.00 93.62 105 ASN A N 1
ATOM 806 C CA . ASN A 1 105 ? -0.862 3.155 9.205 1.00 93.62 105 ASN A CA 1
ATOM 807 C C . ASN A 1 105 ? -0.903 2.254 10.433 1.00 93.62 105 ASN A C 1
ATOM 809 O O . ASN A 1 105 ? -0.352 1.148 10.436 1.00 93.62 105 ASN A O 1
ATOM 813 N N . MET A 1 106 ? -1.585 2.721 11.465 1.00 89.62 106 MET A N 1
ATOM 814 C CA . MET A 1 106 ? -1.815 1.950 12.674 1.00 89.62 106 MET A CA 1
ATOM 815 C C . MET A 1 106 ? -3.299 1.939 12.992 1.00 89.62 106 MET A C 1
ATOM 817 O O . MET A 1 106 ? -4.014 2.919 12.762 1.00 89.62 106 MET A O 1
ATOM 821 N N . LEU A 1 107 ? -3.756 0.793 13.478 1.00 85.62 107 LEU A N 1
ATOM 822 C CA . LEU A 1 107 ? -5.121 0.637 13.933 1.00 85.62 107 LEU A CA 1
ATOM 823 C C . LEU A 1 107 ? -5.254 1.164 15.360 1.00 85.62 107 LEU A C 1
ATOM 825 O O . LEU A 1 107 ? -4.538 0.716 16.258 1.00 85.62 107 LEU A O 1
ATOM 829 N N . TYR A 1 108 ? -6.211 2.061 15.572 1.00 80.06 108 TYR A N 1
ATOM 830 C CA . TYR A 1 108 ? -6.618 2.506 16.898 1.00 80.06 108 TYR A CA 1
ATOM 831 C C . TYR A 1 108 ? -8.089 2.179 17.105 1.00 80.06 108 TYR A C 1
ATOM 833 O O . TYR A 1 108 ? -8.889 2.236 16.176 1.00 80.06 108 TYR A O 1
ATOM 841 N N . GLY A 1 109 ? -8.453 1.824 18.327 1.00 78.56 109 GLY A N 1
ATOM 842 C CA . GLY A 1 109 ? -9.825 1.501 18.680 1.00 78.56 109 GLY A CA 1
ATOM 843 C C . GLY A 1 109 ? -10.072 1.704 20.167 1.00 78.56 109 GLY A C 1
ATOM 844 O O . GLY A 1 109 ? -9.166 2.152 20.881 1.00 78.56 109 GLY A O 1
ATOM 845 N N . PRO A 1 110 ? -11.282 1.366 20.631 1.00 78.75 110 PRO A N 1
ATOM 846 C CA . PRO A 1 110 ? -11.626 1.441 22.042 1.00 78.75 110 PRO A CA 1
ATOM 847 C C . PRO A 1 110 ? -10.646 0.600 22.869 1.00 78.75 110 PRO A C 1
ATOM 849 O O . PRO A 1 110 ? -10.361 -0.550 22.534 1.00 78.75 110 PRO A O 1
ATOM 852 N N . SER A 1 111 ? -10.110 1.167 23.948 1.00 77.25 111 SER A N 1
ATOM 853 C CA . SER A 1 111 ? -9.217 0.452 24.862 1.00 77.25 111 SER A CA 1
ATOM 854 C C . SER A 1 111 ? -9.436 0.936 26.279 1.00 77.25 111 SER A C 1
ATOM 856 O O . SER A 1 111 ? -9.120 2.080 26.563 1.00 77.25 111 SER A O 1
ATOM 858 N N . ASP A 1 112 ? -9.871 0.058 27.183 1.00 76.50 112 ASP A N 1
ATOM 859 C CA . ASP A 1 112 ? -10.080 0.402 28.599 1.00 76.50 112 ASP A CA 1
ATOM 860 C C . ASP A 1 112 ? -8.772 0.705 29.349 1.00 76.50 112 ASP A C 1
ATOM 862 O O . ASP A 1 112 ? -8.778 1.266 30.445 1.00 76.50 112 ASP A O 1
ATOM 866 N N . SER A 1 113 ? -7.634 0.321 28.763 1.00 79.44 113 SER A N 1
ATOM 867 C CA . SER A 1 113 ? -6.303 0.492 29.353 1.00 79.44 113 SER A CA 1
ATOM 868 C C . SER A 1 113 ? -5.681 1.854 29.046 1.00 79.44 113 SER A C 1
ATOM 870 O O . SER A 1 113 ? -4.762 2.277 29.748 1.00 79.44 113 SER A O 1
ATOM 872 N N . ILE A 1 114 ? -6.146 2.547 28.002 1.00 75.56 114 ILE A N 1
ATOM 873 C CA . ILE A 1 114 ? -5.555 3.806 27.544 1.00 75.56 114 ILE A CA 1
ATOM 874 C C . ILE A 1 114 ? -6.628 4.891 27.573 1.00 75.56 114 ILE A C 1
ATOM 876 O O . ILE A 1 114 ? -7.402 5.038 26.637 1.00 75.56 114 ILE A O 1
ATOM 880 N N . VAL A 1 115 ? -6.591 5.728 28.615 1.00 77.88 115 VAL A N 1
ATOM 881 C CA . VAL A 1 115 ? -7.601 6.765 28.913 1.00 77.88 115 VAL A CA 1
ATOM 882 C C . VAL A 1 115 ? -7.936 7.671 27.717 1.00 77.88 115 VAL A C 1
ATOM 884 O O . VAL A 1 115 ? -9.083 8.093 27.575 1.00 77.88 115 VAL A O 1
ATOM 887 N N . ILE A 1 116 ? -6.965 7.962 26.839 1.00 72.38 116 ILE A N 1
ATOM 888 C CA . ILE A 1 116 ? -7.199 8.793 25.645 1.00 72.38 116 ILE A CA 1
ATOM 889 C C . ILE A 1 116 ? -8.042 8.077 24.574 1.00 72.38 116 ILE A C 1
ATOM 891 O O . ILE A 1 116 ? -8.779 8.732 23.844 1.00 72.38 116 ILE A O 1
ATOM 895 N N . LEU A 1 117 ? -7.986 6.743 24.516 1.00 75.06 117 LEU A N 1
ATOM 896 C CA . LEU A 1 117 ? -8.725 5.910 23.564 1.00 75.06 117 LEU A CA 1
ATOM 897 C C . LEU A 1 117 ? -10.107 5.486 24.089 1.00 75.06 117 LEU A C 1
ATOM 899 O O . LEU A 1 117 ? -10.940 5.066 23.293 1.00 75.06 117 LEU A O 1
ATOM 903 N N . ASN A 1 118 ? -10.412 5.674 25.381 1.00 75.62 118 ASN A N 1
ATOM 904 C CA . ASN A 1 118 ? -11.726 5.353 25.972 1.00 75.62 118 ASN A CA 1
ATOM 905 C C . ASN A 1 118 ? -12.905 6.083 25.298 1.00 75.62 118 ASN A C 1
ATOM 907 O O . ASN A 1 118 ? -14.057 5.686 25.461 1.00 75.62 118 ASN A O 1
ATOM 911 N N . LYS A 1 119 ? -12.643 7.194 24.598 1.00 73.19 119 LYS A N 1
ATOM 912 C CA . LYS A 1 119 ? -13.668 7.986 23.896 1.00 73.19 119 LYS A CA 1
ATOM 913 C C . LYS A 1 119 ? -13.852 7.583 22.434 1.00 73.19 119 LYS A C 1
ATOM 915 O O . LYS A 1 119 ? -14.816 8.028 21.810 1.00 73.19 119 LYS A O 1
ATOM 920 N N . ILE A 1 120 ? -12.947 6.772 21.893 1.00 75.50 120 ILE A N 1
ATOM 921 C CA . ILE A 1 120 ? -13.047 6.256 20.532 1.00 75.50 120 ILE A CA 1
ATOM 922 C C . ILE A 1 120 ? -14.049 5.106 20.558 1.00 75.50 120 ILE A C 1
ATOM 924 O O . ILE A 1 120 ? -13.885 4.159 21.320 1.00 75.50 120 ILE A O 1
ATOM 928 N N . LYS A 1 121 ? -15.113 5.221 19.759 1.00 72.38 121 LYS A N 1
ATOM 929 C CA . LYS A 1 121 ? -16.187 4.218 19.698 1.00 72.38 121 LYS A CA 1
ATOM 930 C C . LYS A 1 121 ? -15.931 3.137 18.656 1.00 72.38 121 LYS A C 1
ATOM 932 O O . LYS A 1 121 ? -16.322 1.998 18.875 1.00 72.38 121 LYS A O 1
ATOM 937 N N . ASP A 1 122 ? -15.234 3.495 17.581 1.00 77.00 122 ASP A N 1
ATOM 938 C CA . ASP A 1 122 ? -15.024 2.633 16.426 1.00 77.00 122 ASP A CA 1
ATOM 939 C C . ASP A 1 122 ? -13.538 2.485 16.106 1.00 77.00 122 ASP A C 1
ATOM 941 O O . ASP A 1 122 ? -12.740 3.412 16.267 1.00 77.00 122 ASP A O 1
ATOM 945 N N . TYR A 1 123 ? -13.173 1.307 15.611 1.00 79.44 123 TYR A N 1
ATOM 946 C CA . TYR A 1 123 ? -11.844 1.058 15.074 1.00 79.44 123 TYR A CA 1
ATOM 947 C C . TYR A 1 123 ? -11.581 1.959 13.864 1.00 79.44 123 TYR A C 1
ATOM 949 O O . TYR A 1 123 ? -12.349 1.975 12.904 1.00 79.44 123 TYR A O 1
ATOM 957 N N . THR A 1 124 ? -10.488 2.716 13.920 1.00 81.69 124 THR A N 1
ATOM 958 C CA . THR A 1 124 ? -10.096 3.692 12.902 1.00 81.69 124 THR A CA 1
ATOM 959 C C . THR A 1 124 ? -8.645 3.468 12.499 1.00 81.69 124 THR A C 1
ATOM 961 O O . THR A 1 124 ? -7.762 3.279 13.339 1.00 81.69 124 THR A O 1
ATOM 964 N N . VAL A 1 125 ? -8.392 3.508 11.193 1.00 89.31 125 VAL A N 1
ATOM 965 C CA . VAL A 1 125 ? -7.043 3.438 10.628 1.00 89.31 125 VAL A CA 1
ATOM 966 C C . VAL A 1 125 ? -6.465 4.843 10.563 1.00 89.31 125 VAL A C 1
ATOM 968 O O . VAL A 1 125 ? -7.007 5.706 9.876 1.00 89.31 125 VAL A O 1
ATOM 971 N N . PHE A 1 126 ? -5.354 5.071 11.256 1.00 90.06 126 PHE A N 1
ATOM 972 C CA . PHE A 1 126 ? -4.709 6.379 11.293 1.00 90.06 126 PHE A CA 1
ATOM 973 C C . PHE A 1 126 ? -3.335 6.334 10.600 1.00 90.06 126 PHE A C 1
ATOM 975 O O . PHE A 1 126 ? -2.506 5.473 10.927 1.00 90.06 126 PHE A O 1
ATOM 982 N N . PRO A 1 127 ? -3.073 7.234 9.636 1.00 93.38 127 PRO A N 1
ATOM 983 C CA . PRO A 1 127 ? -1.820 7.274 8.899 1.00 93.38 127 PRO A CA 1
ATOM 984 C C . PRO A 1 127 ? -0.729 7.947 9.737 1.00 93.38 127 PRO A C 1
ATOM 986 O O . PRO A 1 127 ? -0.881 9.083 10.179 1.00 93.38 127 PRO A O 1
ATOM 989 N N . ILE A 1 128 ? 0.394 7.258 9.945 1.00 92.69 128 ILE A N 1
ATOM 990 C CA . ILE A 1 128 ? 1.503 7.776 10.762 1.00 92.69 128 ILE A CA 1
ATOM 991 C C . ILE A 1 128 ? 2.491 8.546 9.886 1.00 92.69 128 ILE A C 1
ATOM 993 O O . ILE A 1 128 ? 2.840 9.691 10.167 1.00 92.69 128 ILE A O 1
ATOM 997 N N . LEU A 1 129 ? 2.973 7.889 8.835 1.00 94.31 129 LEU A N 1
ATOM 998 C CA . LEU A 1 129 ? 3.955 8.415 7.893 1.00 94.31 129 LEU A CA 1
ATOM 999 C C . LEU A 1 129 ? 3.863 7.648 6.583 1.00 94.31 129 LEU A C 1
ATOM 1001 O O . LEU A 1 129 ? 3.367 6.520 6.545 1.00 94.31 129 LEU A O 1
ATOM 1005 N N . TRP A 1 130 ? 4.410 8.213 5.520 1.00 95.88 130 TRP A N 1
ATOM 1006 C CA . TRP A 1 130 ? 4.707 7.467 4.312 1.00 95.88 130 TRP A CA 1
ATOM 1007 C C . TRP A 1 130 ? 6.166 7.627 3.909 1.00 95.88 130 TRP A C 1
ATOM 1009 O O . TRP A 1 130 ? 6.837 8.607 4.228 1.00 95.88 130 TRP A O 1
ATOM 1019 N N . VAL A 1 131 ? 6.676 6.593 3.257 1.00 95.44 131 VAL A N 1
ATOM 1020 C CA . VAL A 1 131 ? 8.067 6.468 2.846 1.00 95.44 131 VAL A CA 1
ATOM 1021 C C . VAL A 1 131 ? 8.128 6.658 1.343 1.00 95.44 131 VAL A C 1
ATOM 1023 O O . VAL A 1 131 ? 7.452 5.937 0.611 1.00 95.44 131 VAL A O 1
ATOM 1026 N N . ASN A 1 132 ? 8.945 7.605 0.895 1.00 93.88 132 ASN A N 1
ATOM 1027 C CA . ASN A 1 132 ? 9.299 7.801 -0.503 1.00 93.88 132 ASN A CA 1
ATOM 1028 C C . ASN A 1 132 ? 10.693 7.227 -0.749 1.00 93.88 132 ASN A C 1
ATOM 1030 O O . ASN A 1 132 ? 11.687 7.827 -0.343 1.00 93.88 132 ASN A O 1
ATOM 1034 N N . GLU A 1 133 ? 10.772 6.075 -1.398 1.00 93.56 133 GLU A N 1
ATOM 1035 C CA . GLU A 1 133 ? 12.029 5.472 -1.826 1.00 93.56 133 GLU A CA 1
ATOM 1036 C C . GLU A 1 133 ? 12.186 5.675 -3.334 1.00 93.56 133 GLU A C 1
ATOM 1038 O O . GLU A 1 133 ? 11.429 5.116 -4.130 1.00 93.56 133 GLU A O 1
ATOM 1043 N N . VAL A 1 134 ? 13.162 6.486 -3.739 1.00 92.12 134 VAL A N 1
ATOM 1044 C CA . VAL A 1 134 ? 13.419 6.803 -5.149 1.00 92.12 134 VAL A CA 1
ATOM 1045 C C . VAL A 1 134 ? 14.829 6.412 -5.550 1.00 92.12 134 VAL A C 1
ATOM 1047 O O . VAL A 1 134 ? 15.784 6.601 -4.797 1.00 92.12 134 VAL A O 1
ATOM 1050 N N . SER A 1 135 ? 14.983 5.914 -6.772 1.00 88.56 135 SER A N 1
ATOM 1051 C CA . SER A 1 135 ? 16.303 5.699 -7.360 1.00 88.56 135 SER A CA 1
ATOM 1052 C C . SER A 1 135 ? 16.332 6.083 -8.826 1.00 88.56 135 SER A C 1
ATOM 1054 O O . SER A 1 135 ? 15.345 5.943 -9.554 1.00 88.56 135 SER A O 1
ATOM 1056 N N . VAL A 1 136 ? 17.502 6.555 -9.247 1.00 85.50 136 VAL A N 1
ATOM 1057 C CA . VAL A 1 136 ? 17.841 6.837 -10.636 1.00 85.50 136 VAL A CA 1
ATOM 1058 C C . VAL A 1 136 ? 19.193 6.192 -10.914 1.00 85.50 136 VAL A C 1
ATOM 1060 O O . VAL A 1 136 ? 20.228 6.622 -10.400 1.00 85.50 136 VAL A O 1
ATOM 1063 N N . ASN A 1 137 ? 19.168 5.158 -11.744 1.00 74.19 137 ASN A N 1
ATOM 1064 C CA . ASN A 1 137 ? 20.332 4.436 -12.216 1.00 74.19 137 ASN A CA 1
ATOM 1065 C C . ASN A 1 137 ? 20.725 4.958 -13.599 1.00 74.19 137 ASN A C 1
ATOM 1067 O O . ASN A 1 137 ? 19.926 4.993 -14.535 1.00 74.19 137 ASN A O 1
ATOM 1071 N N . GLU A 1 138 ? 21.994 5.316 -13.754 1.00 63.38 138 GLU A N 1
ATOM 1072 C CA . GLU A 1 138 ? 22.575 5.662 -15.050 1.00 63.38 138 GLU A CA 1
ATOM 1073 C C . GLU A 1 138 ? 23.029 4.375 -15.753 1.00 63.38 138 GLU A C 1
ATOM 1075 O O . GLU A 1 138 ? 24.213 4.047 -15.791 1.00 63.38 138 GLU A O 1
ATOM 1080 N N . ALA A 1 139 ? 22.087 3.587 -16.278 1.00 57.00 139 ALA A N 1
ATOM 1081 C CA . ALA A 1 139 ? 22.440 2.314 -16.916 1.00 57.00 139 ALA A CA 1
ATOM 1082 C C . ALA A 1 139 ? 23.076 2.475 -18.308 1.00 57.00 139 ALA A C 1
ATOM 1084 O O . ALA A 1 139 ? 23.658 1.526 -18.826 1.00 57.00 139 ALA A O 1
ATOM 1085 N N . SER A 1 140 ? 23.026 3.661 -18.920 1.00 51.97 140 SER A N 1
ATOM 1086 C CA . SER A 1 140 ? 23.557 3.887 -20.271 1.00 51.97 140 SER A CA 1
ATOM 1087 C C . SER A 1 140 ? 25.065 3.640 -20.401 1.00 51.97 140 SER A C 1
ATOM 1089 O O . SER A 1 140 ? 25.524 3.211 -21.460 1.00 51.97 140 SER A O 1
ATOM 1091 N N . ILE A 1 141 ? 25.838 3.856 -19.332 1.00 50.53 141 ILE A N 1
ATOM 1092 C CA . ILE A 1 141 ? 27.289 3.610 -19.322 1.00 50.53 141 ILE A CA 1
ATOM 1093 C C . ILE A 1 141 ? 27.587 2.110 -19.142 1.00 50.53 141 ILE A C 1
ATOM 1095 O O . ILE A 1 141 ? 28.545 1.596 -19.718 1.00 50.53 141 ILE A O 1
ATOM 1099 N N . SER A 1 142 ? 26.742 1.379 -18.408 1.00 51.16 142 SER A N 1
ATOM 1100 C CA . SER A 1 142 ? 26.958 -0.040 -18.091 1.00 51.16 142 SER A CA 1
ATOM 1101 C C . SER A 1 142 ? 26.354 -1.009 -19.111 1.00 51.16 142 SER A C 1
ATOM 1103 O O . SER A 1 142 ? 26.905 -2.088 -19.307 1.00 51.16 142 SER A O 1
ATOM 1105 N N . LEU A 1 143 ? 25.278 -0.636 -19.811 1.00 53.03 143 LEU A N 1
ATOM 1106 C CA . LEU A 1 143 ? 24.617 -1.487 -20.813 1.00 53.03 143 LEU A CA 1
ATOM 1107 C C . LEU A 1 143 ? 25.533 -1.835 -21.997 1.00 53.03 143 LEU A C 1
ATOM 1109 O O . LEU A 1 143 ? 25.508 -2.960 -22.481 1.00 53.03 143 LEU A O 1
ATOM 1113 N N . LYS A 1 144 ? 26.426 -0.923 -22.408 1.00 53.94 144 LYS A N 1
ATOM 1114 C CA . LYS A 1 144 ? 27.448 -1.209 -23.437 1.00 53.94 144 LYS A CA 1
ATOM 1115 C C . LYS A 1 144 ? 28.555 -2.168 -22.964 1.00 53.94 144 LYS A C 1
ATOM 1117 O O . LYS A 1 144 ? 29.331 -2.639 -23.787 1.00 53.94 144 LYS A O 1
ATOM 1122 N N . GLN A 1 145 ? 28.657 -2.437 -21.660 1.00 54.03 145 GLN A N 1
ATOM 1123 C CA . GLN A 1 145 ? 29.716 -3.251 -21.041 1.00 54.03 145 GLN A CA 1
ATOM 1124 C C . GLN A 1 145 ? 29.214 -4.595 -20.484 1.00 54.03 145 GLN A C 1
ATOM 1126 O O . GLN A 1 145 ? 30.013 -5.408 -20.002 1.00 54.03 145 GLN A O 1
ATOM 1131 N N . LEU A 1 146 ? 27.904 -4.841 -20.516 1.00 57.06 146 LEU A N 1
ATOM 1132 C CA . LEU A 1 146 ? 27.288 -6.030 -19.939 1.00 57.06 146 LEU A CA 1
ATOM 1133 C C . LEU A 1 146 ? 27.069 -7.074 -21.037 1.00 57.06 146 LEU A C 1
ATOM 1135 O O . LEU A 1 146 ? 26.193 -6.948 -21.883 1.00 57.06 146 LEU A O 1
ATOM 1139 N N . GLY A 1 147 ? 27.896 -8.123 -21.017 1.00 57.03 147 GLY A N 1
ATOM 1140 C CA . GLY A 1 147 ? 27.583 -9.368 -21.716 1.00 57.03 147 GLY A CA 1
ATOM 1141 C C . GLY A 1 147 ? 26.332 -10.041 -21.121 1.00 57.03 147 GLY A C 1
ATOM 1142 O O . GLY A 1 147 ? 25.907 -9.671 -20.024 1.00 57.03 147 GLY A O 1
ATOM 1143 N N . PRO A 1 148 ? 25.780 -11.070 -21.785 1.00 56.16 148 PRO A N 1
ATOM 1144 C CA . PRO A 1 148 ? 24.433 -11.611 -21.539 1.00 56.16 148 PRO A CA 1
ATOM 1145 C C . PRO A 1 148 ? 24.177 -12.229 -20.146 1.00 56.16 148 PRO A C 1
ATOM 1147 O O . PRO A 1 148 ? 23.076 -12.698 -19.891 1.00 56.16 148 PRO A O 1
ATOM 1150 N N . ALA A 1 149 ? 25.158 -12.249 -19.237 1.00 53.94 149 ALA A N 1
ATOM 1151 C CA . ALA A 1 149 ? 25.074 -12.961 -17.956 1.00 53.94 149 ALA A CA 1
ATOM 1152 C C . ALA A 1 149 ? 25.608 -12.181 -16.737 1.00 53.94 149 ALA A C 1
ATOM 1154 O O . ALA A 1 149 ? 25.841 -12.774 -15.683 1.00 53.94 149 ALA A O 1
ATOM 1155 N N . LYS A 1 150 ? 25.849 -10.867 -16.836 1.00 59.28 150 LYS A N 1
ATOM 1156 C CA . LYS A 1 150 ? 26.307 -10.084 -15.675 1.00 59.28 150 LYS A CA 1
ATOM 1157 C C . LYS A 1 150 ? 25.125 -9.447 -14.944 1.00 59.28 150 LYS A C 1
ATOM 1159 O O . LYS A 1 150 ? 24.450 -8.578 -15.484 1.00 59.28 150 LYS A O 1
ATOM 1164 N N . VAL A 1 151 ? 24.926 -9.847 -13.687 1.00 59.47 151 VAL A N 1
ATOM 1165 C CA . VAL A 1 151 ? 23.994 -9.192 -12.759 1.00 59.47 151 VAL A CA 1
ATOM 1166 C C . VAL A 1 151 ? 24.508 -7.781 -12.481 1.00 59.47 151 VAL A C 1
ATOM 1168 O O . VAL A 1 151 ? 25.533 -7.601 -11.819 1.00 59.47 151 VAL A O 1
ATOM 1171 N N . TYR A 1 152 ? 23.813 -6.776 -13.009 1.00 61.22 152 TYR A N 1
ATOM 1172 C CA . TYR A 1 152 ? 24.094 -5.382 -12.693 1.00 61.22 152 TYR A CA 1
ATOM 1173 C C . TYR A 1 152 ? 23.710 -5.108 -11.236 1.00 61.22 152 TYR A C 1
ATOM 1175 O O . TYR A 1 152 ? 22.558 -5.289 -10.843 1.00 61.22 152 TYR A O 1
ATOM 1183 N N . ARG A 1 153 ? 24.679 -4.674 -10.423 1.00 59.25 153 ARG A N 1
ATOM 1184 C CA . ARG A 1 153 ? 24.394 -4.096 -9.107 1.00 59.25 153 ARG A CA 1
ATOM 1185 C C . ARG A 1 153 ? 24.253 -2.585 -9.270 1.00 59.25 153 ARG A C 1
ATOM 1187 O O . ARG A 1 153 ? 25.173 -1.974 -9.813 1.00 59.25 153 ARG A O 1
ATOM 1194 N N . PRO A 1 154 ? 23.151 -1.975 -8.808 1.00 62.38 154 PRO A N 1
ATOM 1195 C CA . PRO A 1 154 ? 23.024 -0.528 -8.833 1.00 62.38 154 PRO A CA 1
ATOM 1196 C C . PRO A 1 154 ? 24.152 0.102 -8.009 1.00 62.38 154 PRO A C 1
ATOM 1198 O O . PRO A 1 154 ? 24.396 -0.279 -6.866 1.00 62.38 154 PRO A O 1
ATOM 1201 N N . ASN A 1 155 ? 24.849 1.068 -8.608 1.00 60.28 155 ASN A N 1
ATOM 1202 C CA . ASN A 1 155 ? 25.982 1.750 -7.973 1.00 60.28 155 ASN A CA 1
ATOM 1203 C C . ASN A 1 155 ? 25.545 2.837 -6.975 1.00 60.28 155 ASN A C 1
ATOM 1205 O O . ASN A 1 155 ? 26.376 3.354 -6.232 1.00 60.28 155 ASN A O 1
ATOM 1209 N N . LYS A 1 156 ? 24.259 3.208 -6.968 1.00 68.56 156 LYS A N 1
ATOM 1210 C CA . LYS A 1 156 ? 23.681 4.211 -6.068 1.00 68.56 156 LYS A CA 1
ATOM 1211 C C . LYS A 1 156 ? 22.601 3.556 -5.210 1.00 68.56 156 LYS A C 1
ATOM 1213 O O . LYS A 1 156 ? 21.716 2.878 -5.731 1.00 68.56 156 LYS A O 1
ATOM 1218 N N . ALA A 1 157 ? 22.687 3.765 -3.898 1.00 78.06 157 ALA A N 1
ATOM 1219 C CA . ALA A 1 157 ? 21.604 3.421 -2.986 1.00 78.06 157 ALA A CA 1
ATOM 1220 C C . ALA A 1 157 ? 20.383 4.321 -3.265 1.00 78.06 157 ALA A C 1
ATOM 1222 O O . ALA A 1 157 ? 20.566 5.478 -3.660 1.00 78.06 157 ALA A O 1
ATOM 1223 N N . PRO A 1 158 ? 19.153 3.817 -3.073 1.00 80.94 158 PRO A N 1
ATOM 1224 C CA . PRO A 1 158 ? 17.957 4.635 -3.200 1.00 80.94 158 PRO A CA 1
ATOM 1225 C C . PRO A 1 158 ? 17.915 5.720 -2.115 1.00 80.94 158 PRO A C 1
ATOM 1227 O O . PRO A 1 158 ? 18.363 5.517 -0.985 1.00 80.94 158 PRO A O 1
ATOM 1230 N N . ILE A 1 159 ? 17.355 6.877 -2.460 1.00 85.25 159 ILE A N 1
ATOM 1231 C CA . ILE A 1 159 ? 17.073 7.957 -1.513 1.00 85.25 159 ILE A CA 1
ATOM 1232 C C . ILE A 1 159 ? 15.754 7.626 -0.820 1.00 85.25 159 ILE A C 1
ATOM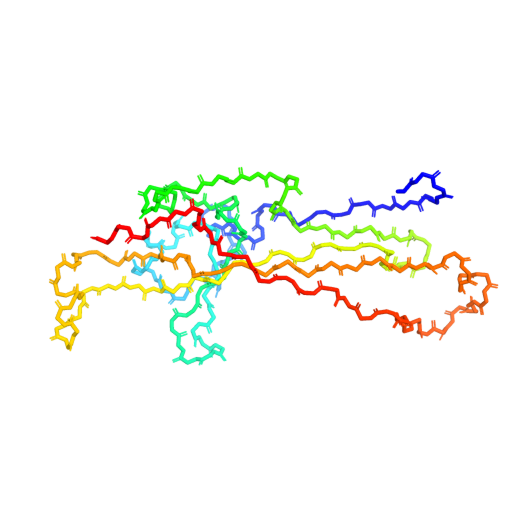 1234 O O . ILE A 1 159 ? 14.745 7.421 -1.491 1.00 85.25 159 ILE A O 1
ATOM 1238 N N . ILE A 1 160 ? 15.766 7.601 0.513 1.00 86.69 160 ILE A N 1
ATOM 1239 C CA . ILE A 1 160 ? 14.589 7.336 1.343 1.00 86.69 160 ILE A CA 1
ATOM 1240 C C . ILE A 1 160 ? 14.202 8.624 2.067 1.00 86.69 160 ILE A C 1
ATOM 1242 O O . ILE A 1 160 ? 15.010 9.207 2.787 1.00 86.69 160 ILE A O 1
ATOM 1246 N N . THR A 1 161 ? 12.963 9.073 1.888 1.00 89.19 161 THR A N 1
ATOM 1247 C CA . THR A 1 161 ? 12.393 10.228 2.592 1.00 89.19 161 THR A CA 1
ATOM 1248 C C . THR A 1 161 ? 11.185 9.792 3.407 1.00 89.19 161 THR A C 1
ATOM 1250 O O . THR A 1 161 ? 10.305 9.106 2.891 1.00 89.19 161 THR A O 1
ATOM 1253 N N . LEU A 1 162 ? 11.143 10.196 4.677 1.00 88.38 162 LEU A N 1
ATOM 1254 C CA . LEU A 1 162 ? 9.961 10.057 5.523 1.00 88.38 162 LEU A CA 1
ATOM 1255 C C . LEU A 1 162 ? 9.109 11.311 5.374 1.00 88.38 162 LEU A C 1
ATOM 1257 O O . LEU A 1 162 ? 9.614 12.423 5.536 1.00 88.38 162 LEU A O 1
ATOM 1261 N N . VAL A 1 163 ? 7.831 11.130 5.074 1.00 86.94 163 VAL A N 1
ATOM 1262 C CA . VAL A 1 163 ? 6.878 12.221 4.902 1.00 86.94 163 VAL A CA 1
ATOM 1263 C C . VAL A 1 163 ? 5.716 12.005 5.855 1.00 86.94 163 VAL A C 1
ATOM 1265 O O . VAL A 1 163 ? 5.113 10.933 5.901 1.00 86.94 163 VAL A O 1
ATOM 1268 N N . PHE A 1 164 ? 5.408 13.032 6.638 1.00 83.81 164 PHE A N 1
ATOM 1269 C CA . PHE A 1 164 ? 4.247 13.011 7.512 1.00 83.81 164 PHE A CA 1
ATOM 1270 C C . PHE A 1 164 ? 2.993 13.375 6.702 1.00 83.81 164 PHE A C 1
ATOM 1272 O O . PHE A 1 164 ? 3.038 14.326 5.922 1.00 83.81 164 PHE A O 1
ATOM 1279 N N . PRO A 1 165 ? 1.876 12.647 6.870 1.00 71.50 165 PRO A N 1
ATOM 1280 C CA . PRO A 1 165 ? 0.652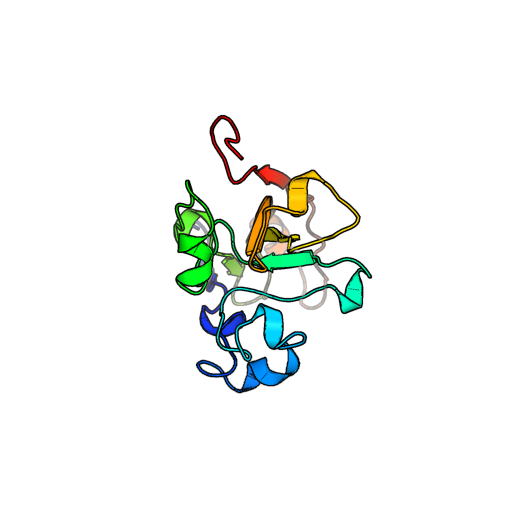 12.847 6.095 1.00 71.50 165 PRO A CA 1
ATOM 1281 C C . PRO A 1 165 ? -0.088 14.147 6.451 1.00 71.50 165 PRO A C 1
ATOM 1283 O O . PRO A 1 165 ? -1.030 14.509 5.752 1.00 71.50 165 PRO A O 1
ATOM 1286 N N . PHE A 1 166 ? 0.340 14.861 7.502 1.00 69.50 166 PHE A N 1
ATOM 1287 C CA . PHE A 1 166 ? -0.276 16.099 7.977 1.00 69.50 166 PHE A CA 1
ATOM 1288 C C . PHE A 1 166 ? 0.697 17.279 7.893 1.00 69.50 166 PHE A C 1
ATOM 1290 O O . PHE A 1 166 ? 1.768 17.268 8.500 1.00 69.50 166 PHE A O 1
ATOM 1297 N N . SER A 1 167 ? 0.290 18.331 7.187 1.00 54.28 167 SER A N 1
ATOM 1298 C CA . SER A 1 167 ? 0.944 19.642 7.151 1.00 54.28 167 SER A CA 1
ATOM 1299 C C . SER A 1 167 ? 0.196 20.634 8.058 1.00 54.28 167 SER A C 1
ATOM 1301 O O . SER A 1 167 ? -0.337 21.641 7.605 1.00 54.28 167 SER A O 1
ATOM 1303 N N . GLY A 1 168 ? 0.095 20.344 9.360 1.00 49.47 168 GLY A N 1
ATOM 1304 C CA . GLY A 1 168 ? -0.608 21.212 10.315 1.00 49.47 168 GLY A CA 1
ATOM 1305 C C . GLY A 1 168 ? -0.664 20.654 11.737 1.00 49.47 168 GLY A C 1
ATOM 1306 O O . GLY A 1 168 ? -0.283 19.509 11.975 1.00 49.47 168 GLY A O 1
ATOM 1307 N N . ASN A 1 169 ? -1.126 21.472 12.691 1.00 34.16 169 ASN A N 1
ATOM 1308 C CA . ASN A 1 169 ? -1.317 21.046 14.080 1.00 34.16 169 ASN A CA 1
ATOM 1309 C C . ASN A 1 169 ? -2.308 19.879 14.147 1.00 34.16 169 ASN A C 1
ATOM 1311 O O . ASN A 1 169 ? -3.433 19.974 13.662 1.00 34.16 169 ASN A O 1
ATOM 1315 N N . MET A 1 170 ? -1.878 18.799 14.792 1.00 38.97 170 MET A N 1
ATOM 1316 C CA . MET A 1 170 ? -2.687 17.622 15.074 1.00 38.97 170 MET A CA 1
ATOM 1317 C C . MET A 1 170 ? -3.760 18.000 16.103 1.00 38.97 170 MET A C 1
ATOM 1319 O O . MET A 1 170 ? -3.471 18.125 17.291 1.00 38.97 170 MET A O 1
ATOM 1323 N N . SER A 1 171 ? -4.983 18.263 15.647 1.00 33.12 171 SER A N 1
ATOM 1324 C CA . SER A 1 171 ? -6.147 18.385 16.527 1.00 33.12 171 SER A CA 1
ATOM 1325 C C . SER A 1 171 ? -6.782 17.006 16.655 1.00 33.12 171 SER A C 1
ATOM 1327 O O . SER A 1 171 ? -7.403 16.524 15.711 1.00 33.12 171 SER A O 1
ATOM 1329 N N . VAL A 1 172 ? -6.534 16.369 17.801 1.00 36.41 172 VAL A N 1
ATOM 1330 C CA . VAL A 1 172 ? -7.230 15.159 18.267 1.00 36.41 172 VAL A CA 1
ATOM 1331 C C . VAL A 1 172 ? -8.528 15.568 18.949 1.00 36.41 172 VAL A C 1
ATOM 1333 O O . VAL A 1 172 ? -8.480 16.553 19.722 1.00 36.41 172 VAL A O 1
#

pLDDT: mean 82.76, std 15.32, range [33.12, 97.5]

Sequence (172 aa):
CNTYMCDKYHTCPLALASPVENPDNQCYCTDPVLTRNCTTAGLLDLTACKGTPVLLSLPHFLYGSNDLHQGVIGLNPNFDEHSIFLDVEPITGFTLRFAKRLQVNMLYGPSDSIVILNKIKDYTVFPILWVNEVSVNEASISLKQLGPAKVYRPNKAPIITLVFPFSGNMSV

Organism: NCBI:txid307959

Radius of gyration: 19.5 Å; chains: 1; bounding box: 46×36×54 Å

=== Feature glossary ===
Legend for the data blocks above and below:

— What the protein is —

Sequence gives the chain of amino acids in standard one-letter code (A=alanine, C=cysteine, …, Y=tyrosine), read N→C. It is the only feature that is directly encoded by the gene; all structural features are derived from the folded form of this sequence.

The annotation block draws on four external resources. InterPro: which protein families and domains the sequence belongs to. GO: standardized terms for what the protein does, what process it participates in, and where in the cell it acts. CATH: which structural fold it has in the CATH hierarchy. Organism: the species of origin.

— Where its atoms are —

Atomic coordinates in PDBx/mmCIF format — the same representation the Protein Data Bank distributes. Each line of the _atom_site loop places one backbone atom in Cartesian space (units: ångströms, origin: arbitrary).

Six rendered views show the 3D structure from the faces of a cube — i.e. along ±x, ±y, ±z. Rendering representation is drawn randomly per protein from cartoon (secondary-structure ribbons), sticks (backbone bonds), or molecular surface; coloring is either N→C rainbow (blue at the N-terminus through red at the C-terminus) or one color per chain.

— Local backbone conformation —

DSSP 8-state secondary structure assigns each residue one of H (α-helix), G (3₁₀-helix), I (π-helix), E (extended β-strand), B (isolated β-bridge), T (hydrogen-bonded turn), S (bend), or '-' (coil). The assignment is computed from backbone hydrogen-bond geometry via the Kabsch–Sander algorithm.

P-SEA three-state annotation labels each residue as helix, strand, or coil based purely on the geometry of the Cα trace. It serves as a fallback when the full backbone (and thus DSSP) is unavailable.

φ (phi) and ψ (psi) are the two rotatable backbone dihedrals per residue: φ is the C(i-1)–N–Cα–C torsion, ψ is the N–Cα–C–N(i+1) torsion, both in degrees on (−180°, 180°]. α-helical residues cluster near (−60°, −45°); β-strand residues near (−120°, +130°). A Ramachandran plot is simply a scatter of (φ, ψ) for every residue.

— Global shape and packing —

Radius of gyration (Rg) is the root-mean-square distance of Cα atoms from their centroid — a single number for overall size and compactness. A globular domain of N residues has Rg ≈ 2.2·N^0.38 Å; an extended or disordered chain has a much larger Rg. The Cα contact count is the number of residue pairs whose Cα atoms are within 8 Å and are more than four positions apart in sequence — a standard proxy for tertiary packing density. The bounding box is the smallest axis-aligned box enclosing all Cα atoms.

Accessible surface area quantifies burial. A residue with SASA near zero is packed into the hydrophobic core; one with SASA >100 Å² sits on the surface. Computed here via the Shrake–Rupley numerical algorithm with a 1.4 Å probe.

The contact map is a binary N×N matrix image: pixel (i, j) is dark where Cα_i and Cα_j are within 8 Å and |i−j|>4. Because the |i−j|>4 filter removes local helical contacts, off-diagonal stripes parallel to the main diagonal indicate parallel β-sheets; stripes perpendicular to it indicate antiparallel β-sheets. The Ramachandran plot scatters every residue's 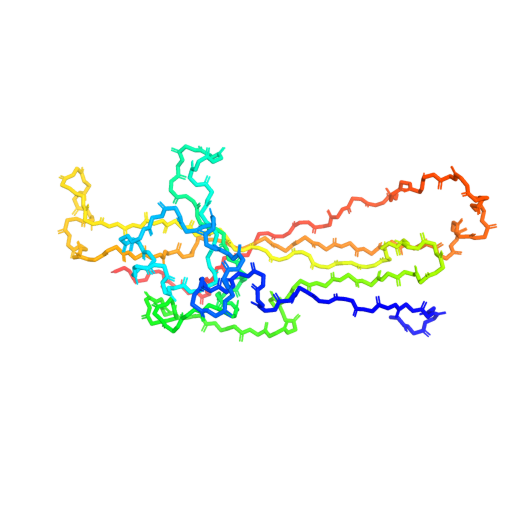(φ, ψ) pair against the sterically allowed regions. The PAE heatmap renders the predicted-aligned-error matrix.

— Structural neighborhood —

A 3Di character summarizes, for each residue, the relative orientation of the Cα frame of its nearest spatial neighbor. Because it encodes fold topology rather than chemistry, 3Di alignments detect remote structural similarity that sequence alignment misses.

Structural nearest neighbors (via Foldseek easy-search vs the PDB). Reported per hit: target PDB id, E-value, and alignment TM-score. A TM-score above ~0.5 is the conventional threshold for 'same fold'.

— Confidence and disorder —

For AlphaFold models, the B-factor field carries pLDDT — the model's own estimate of local accuracy on a 0–100 scale. Regions with pLDDT<50 should be treated as essentially unmodeled; they often correspond to intrinsically disordered segments.

B-factor (Debye–Waller factor) reflects atomic displacement in the crystal lattice. It is an experimental observable (units Å²), not a prediction; low values mean the atom is pinned down, high values mean it moves or is heterogeneous across the crystal.

Predicted Aligned Error (PAE) is an AlphaFold confidence matrix: entry (i, j) is the expected error in the position of residue j, in ångströms, when the prediction is superimposed on the true structure at residue i. Low PAE within a block of residues means that block is internally rigid and well-predicted; high PAE between two blocks means their relative placement is uncertain even if each block individually is confident.